Protein AF-A0A8S3BM37-F1 (afdb_monomer)

pLDDT: mean 87.04, std 13.49, range [30.66, 98.31]

Foldseek 3Di:
DDAQVSQAQDKDWDWDDDPVGDIDIDIDHQHDDDDDPDGPNVVVVVVVVVVCCVPPVDDDEDVVLVVVVVVVCVVCVVDAFDADPADPVSDDQQDKDWGTAHPVRDTDIDGDHPVVPPDDPPDPVNVSSVVSVVVVVVVVPD

Sequence (142 aa):
KPDAEQLYGQRILLFSYGSGLASSMYSLVCRKVQESRFTLTQLQKSIRRARHILDHERIELAPDLIDKLLTEREKNDHQVPFVPSQPIGILKPGDIYLKSIDKNHRRFYEKFHADDTSMNKNTDIPQLYTQYFQDHQINGST

InterPro domains:
  IPR013746 Hydroxymethylglutaryl-coenzyme A synthase, C-terminal domain [PF08540] (4-110)
  IPR016039 Thiolase-like [G3DSA:3.40.47.10] (1-112)
  IPR016039 Thiolase-like [SSF53901] (5-109)

Mean predicted aligned error: 7.47 Å

Nearest PDB structures (foldseek):
  2p8u-assembly1_B  TM=9.140E-01  e=3.396E-06  Homo sapiens
  7cqt-assembly1_A  TM=8.922E-01  e=9.458E-06  Brassica juncea
  2wya-assembly2_D  TM=8.925E-01  e=3.628E-05  Homo sapiens
  3ihl-assembly1_B  TM=4.347E-01  e=6.956E+00  Homo sapiens

Radius of gyration: 21.73 Å; Cα contacts (8 Å, |Δi|>4): 123; chains: 1; bounding box: 46×30×59 Å

Organism: NCBI:txid392030

Structure (mmCIF, N/CA/C/O backbone):
data_AF-A0A8S3BM37-F1
#
_entry.id   AF-A0A8S3BM37-F1
#
loop_
_atom_site.group_PDB
_atom_site.id
_atom_site.type_symbol
_atom_site.label_atom_id
_atom_site.label_alt_id
_atom_site.label_comp_id
_atom_site.label_asym_id
_atom_site.label_entity_id
_atom_site.label_seq_id
_atom_site.pdbx_PDB_ins_code
_atom_site.Cartn_x
_atom_site.Cartn_y
_atom_site.Cartn_z
_atom_site.occupancy
_atom_site.B_iso_or_equiv
_atom_site.auth_seq_id
_atom_site.auth_comp_id
_atom_site.auth_asym_id
_atom_site.auth_atom_id
_atom_site.pdbx_PDB_model_num
ATOM 1 N N . LYS A 1 1 ? 0.478 9.386 21.549 1.00 64.88 1 LYS A N 1
ATOM 2 C CA . LYS A 1 1 ? -0.674 8.758 20.846 1.00 64.88 1 LYS A CA 1
ATOM 3 C C . LYS A 1 1 ? -1.472 7.983 21.876 1.00 64.88 1 LYS A C 1
ATOM 5 O O . LYS A 1 1 ? -0.806 7.424 22.741 1.00 64.88 1 LYS A O 1
ATOM 10 N N . PRO A 1 2 ? -2.814 7.976 21.804 1.00 79.75 2 PRO A N 1
ATOM 11 C CA . PRO A 1 2 ? -3.614 7.304 22.810 1.00 79.75 2 PRO A CA 1
ATOM 12 C C . PRO A 1 2 ? -3.271 5.815 22.850 1.00 79.75 2 PRO A C 1
ATOM 14 O O . PRO A 1 2 ? -3.128 5.183 21.797 1.00 79.75 2 PRO A O 1
ATOM 17 N N . ASP A 1 3 ? -3.086 5.275 24.046 1.00 87.12 3 ASP A N 1
ATOM 18 C CA . ASP A 1 3 ? -2.955 3.836 24.239 1.00 87.12 3 ASP A CA 1
ATOM 19 C C . ASP A 1 3 ? -4.309 3.133 24.026 1.00 87.12 3 ASP A C 1
ATOM 21 O O . ASP A 1 3 ? -5.331 3.760 23.732 1.00 87.12 3 ASP A O 1
ATOM 25 N N . ALA A 1 4 ? -4.314 1.802 24.072 1.00 89.44 4 ALA A N 1
ATOM 26 C CA . ALA A 1 4 ? -5.530 1.030 23.839 1.00 89.44 4 ALA A CA 1
ATOM 27 C C . ALA A 1 4 ? -6.620 1.312 24.887 1.00 89.44 4 ALA A C 1
ATOM 29 O O . ALA A 1 4 ? -7.799 1.300 24.537 1.00 89.44 4 ALA A O 1
ATOM 30 N N . GLU A 1 5 ? -6.242 1.590 26.139 1.00 91.69 5 GLU A N 1
ATOM 31 C CA . GLU A 1 5 ? -7.196 1.860 27.218 1.00 91.69 5 GLU A CA 1
ATOM 32 C C . GLU A 1 5 ? -7.921 3.188 26.994 1.00 91.69 5 GLU A C 1
ATOM 34 O O . GLU A 1 5 ? -9.138 3.260 27.145 1.00 91.69 5 GLU A O 1
ATOM 39 N N . GLN A 1 6 ? -7.205 4.202 26.508 1.00 93.62 6 GLN A N 1
ATOM 40 C CA . GLN A 1 6 ? -7.773 5.502 26.144 1.00 93.62 6 GLN A CA 1
ATOM 41 C C . GLN A 1 6 ? -8.738 5.437 24.950 1.00 93.62 6 GLN A C 1
ATOM 43 O O . GLN A 1 6 ? -9.557 6.339 24.768 1.00 93.62 6 GLN A O 1
ATOM 48 N N . LEU A 1 7 ? -8.651 4.391 24.121 1.00 93.69 7 LEU A N 1
ATOM 49 C CA . LEU A 1 7 ? -9.531 4.206 22.967 1.00 93.69 7 LEU A CA 1
ATOM 50 C C . LEU A 1 7 ? -10.812 3.442 23.300 1.00 93.69 7 LEU A C 1
ATOM 52 O O . LEU A 1 7 ? -11.773 3.570 22.548 1.00 93.69 7 LEU A O 1
ATOM 56 N N . TYR A 1 8 ? -10.877 2.659 24.377 1.00 94.44 8 TYR A N 1
ATOM 57 C CA . TYR A 1 8 ? -12.098 1.915 24.691 1.00 94.44 8 TYR A CA 1
ATOM 58 C C . TYR A 1 8 ? -13.283 2.850 24.981 1.00 94.44 8 TYR A C 1
ATOM 60 O O . TYR A 1 8 ? -13.150 3.896 25.607 1.00 94.4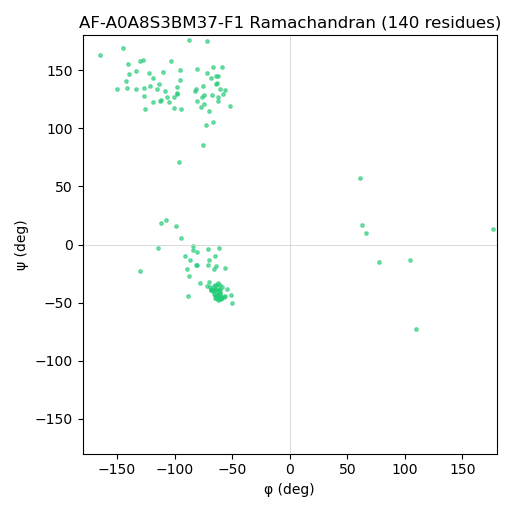4 8 TYR A O 1
ATOM 68 N N . GLY A 1 9 ? -14.458 2.482 24.470 1.00 94.31 9 GLY A N 1
ATOM 69 C CA . GLY A 1 9 ? -15.684 3.282 24.509 1.00 94.31 9 GLY A CA 1
ATOM 70 C C . GLY A 1 9 ? -15.732 4.424 23.489 1.00 94.31 9 GLY A C 1
ATOM 71 O O . GLY A 1 9 ? -16.815 4.940 23.219 1.00 94.31 9 GLY A O 1
ATOM 72 N N . GLN A 1 10 ? -14.602 4.795 22.877 1.00 96.25 10 GLN A N 1
ATOM 73 C CA . GLN A 1 10 ? -14.556 5.896 21.916 1.00 96.25 10 GLN A CA 1
ATOM 74 C C . GLN A 1 10 ? -15.304 5.549 20.628 1.00 96.25 10 GLN A C 1
ATOM 76 O O . GLN A 1 10 ? -15.253 4.417 20.133 1.00 96.25 10 GLN A O 1
ATOM 81 N N . ARG A 1 11 ? -15.975 6.555 20.060 1.00 97.44 11 ARG A N 1
ATOM 82 C CA . ARG A 1 11 ? -16.599 6.482 18.740 1.00 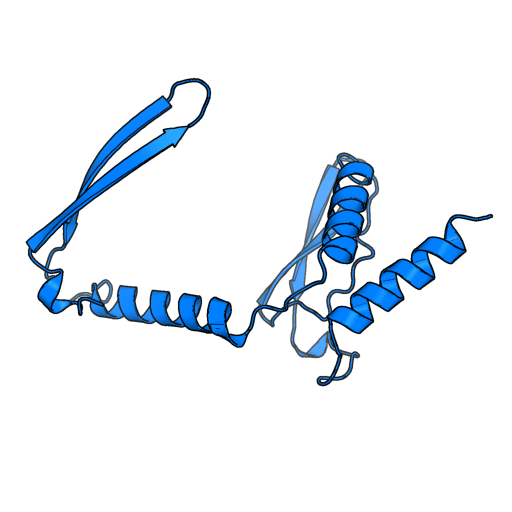97.44 11 ARG A CA 1
ATOM 83 C C . ARG A 1 11 ? -15.700 7.163 17.718 1.00 97.44 11 ARG A C 1
ATOM 85 O O . ARG A 1 11 ? -15.476 8.366 17.786 1.00 97.44 11 ARG A O 1
ATOM 92 N N . ILE A 1 12 ? -15.224 6.393 16.751 1.00 96.69 12 ILE A N 1
ATOM 93 C CA . ILE A 1 12 ? -14.451 6.891 15.618 1.00 96.69 12 ILE A CA 1
ATOM 94 C C . ILE A 1 12 ? -15.427 7.136 14.475 1.00 96.69 12 ILE A C 1
ATOM 96 O O . ILE A 1 12 ? -16.062 6.198 13.994 1.00 96.69 12 ILE A O 1
ATOM 100 N N . LEU A 1 13 ? -15.556 8.391 14.055 1.00 98.12 13 LEU A N 1
ATOM 101 C CA . LEU A 1 13 ? -16.291 8.756 12.851 1.00 98.12 13 LEU A CA 1
ATOM 102 C C . LEU A 1 13 ? -15.387 8.560 11.631 1.00 98.12 13 LEU A C 1
ATOM 104 O O . LEU A 1 13 ? -14.241 9.006 11.635 1.00 98.12 13 LEU A O 1
ATOM 108 N N . LEU A 1 14 ? -15.903 7.905 10.594 1.00 98.31 14 LEU A N 1
ATOM 109 C CA . LEU A 1 14 ? -15.217 7.716 9.324 1.00 98.31 14 LEU A CA 1
ATOM 110 C C . LEU A 1 14 ? -16.057 8.311 8.203 1.00 98.31 14 LEU A C 1
ATOM 112 O O . LEU A 1 14 ? -17.269 8.102 8.132 1.00 98.31 14 LEU A O 1
ATOM 116 N N . PHE A 1 15 ? -15.384 9.024 7.311 1.00 97.94 15 PHE A N 1
ATOM 117 C CA . PHE A 1 15 ? -15.957 9.521 6.074 1.00 97.94 15 PHE A CA 1
ATOM 118 C C . PHE A 1 15 ? -15.195 8.904 4.905 1.00 97.94 15 PHE A C 1
ATOM 120 O O . PHE A 1 15 ? -13.972 9.017 4.827 1.00 97.94 15 PHE A O 1
ATOM 127 N N . SER A 1 16 ? -15.920 8.218 4.026 1.00 97.88 16 SER A N 1
ATOM 128 C CA . SER A 1 16 ? -15.383 7.622 2.808 1.00 97.88 16 SER A CA 1
ATOM 129 C C . SER A 1 16 ? -16.007 8.298 1.595 1.00 97.88 16 SER A C 1
ATOM 131 O O . SER A 1 16 ? -17.223 8.501 1.548 1.00 97.88 16 SER A O 1
ATOM 133 N N . TYR A 1 17 ? -15.160 8.647 0.630 1.00 97.12 17 TYR A N 1
ATOM 134 C CA . TYR A 1 17 ? -15.526 9.369 -0.580 1.00 97.12 17 TYR A CA 1
ATOM 135 C C . TYR A 1 17 ? -14.907 8.698 -1.807 1.00 97.12 17 TYR A C 1
ATOM 137 O O . TYR A 1 17 ? -13.713 8.393 -1.808 1.00 97.12 17 TYR A O 1
ATOM 145 N N . GLY A 1 18 ? -15.715 8.513 -2.850 1.00 96.81 18 GLY A N 1
ATOM 146 C CA . GLY A 1 18 ? -15.286 8.157 -4.196 1.00 96.81 18 GLY A CA 1
ATOM 147 C C . GLY A 1 18 ? -15.851 9.149 -5.212 1.00 96.81 18 GLY A C 1
ATOM 148 O O . GLY A 1 18 ? -17.035 9.497 -5.165 1.00 96.81 18 GLY A O 1
ATOM 149 N N . SER A 1 19 ? -15.004 9.607 -6.135 1.00 94.62 19 SER A N 1
ATOM 150 C CA . SER A 1 19 ? -15.429 10.454 -7.254 1.00 94.62 19 SER A CA 1
ATOM 151 C C . SER A 1 19 ? -16.494 9.747 -8.113 1.00 94.62 19 SER A C 1
ATOM 153 O O . SER A 1 19 ? -16.583 8.520 -8.136 1.00 94.62 19 SER A O 1
ATOM 155 N N . GLY A 1 20 ? -17.360 10.520 -8.778 1.00 93.94 20 GLY A N 1
ATOM 156 C CA . GLY A 1 20 ? -18.583 10.026 -9.427 1.00 93.94 20 GLY A CA 1
ATOM 157 C C . GLY A 1 20 ? -19.815 10.505 -8.665 1.00 93.94 20 GLY A C 1
ATOM 158 O O . GLY A 1 20 ? -20.462 11.429 -9.143 1.00 93.94 20 GLY A O 1
ATOM 159 N N . LEU A 1 21 ? -20.064 9.930 -7.472 1.00 85.88 21 LEU A N 1
ATOM 160 C CA . LEU A 1 21 ? -20.749 10.558 -6.308 1.00 85.88 21 LEU A CA 1
ATOM 161 C C . LEU A 1 21 ? -20.969 9.620 -5.092 1.00 85.88 21 LEU A C 1
ATOM 163 O O . LEU A 1 21 ? -21.738 9.948 -4.188 1.00 85.88 21 LEU A O 1
ATOM 167 N N . ALA A 1 22 ? -20.327 8.451 -5.023 1.00 96.75 22 ALA A N 1
ATOM 168 C CA . ALA A 1 22 ? -20.544 7.525 -3.911 1.00 96.75 22 ALA A CA 1
ATOM 169 C C . ALA A 1 22 ? -19.789 7.990 -2.654 1.00 96.75 22 ALA A C 1
ATOM 171 O O . ALA A 1 22 ? -18.560 8.072 -2.639 1.00 96.75 22 ALA A O 1
ATOM 172 N N . SER A 1 23 ? -20.522 8.277 -1.578 1.00 97.06 23 SER A N 1
ATOM 173 C CA . SER A 1 23 ? -19.933 8.613 -0.281 1.00 97.06 23 SER A CA 1
ATOM 174 C C . SER A 1 23 ? -20.719 7.990 0.865 1.00 97.06 23 SER A C 1
ATOM 176 O O . SER A 1 23 ? -21.895 7.646 0.734 1.00 97.06 23 SER A O 1
ATOM 178 N N . SER A 1 24 ? -20.054 7.778 1.995 1.00 97.88 24 SER A N 1
ATOM 179 C CA . SER A 1 24 ? -20.681 7.231 3.196 1.00 97.88 24 SER A CA 1
ATOM 180 C C . SER A 1 24 ? -19.985 7.749 4.441 1.00 97.88 24 SER A C 1
ATOM 182 O O . SER A 1 24 ? -18.757 7.729 4.545 1.00 97.88 24 SER A O 1
ATOM 184 N N . MET A 1 25 ? -20.793 8.177 5.408 1.00 98.31 25 MET A N 1
ATOM 185 C CA . MET A 1 25 ? -20.354 8.462 6.765 1.00 98.31 25 MET A CA 1
ATOM 186 C C . MET A 1 25 ? -20.863 7.352 7.676 1.00 98.31 25 MET A C 1
ATOM 188 O O . MET A 1 25 ? -22.049 7.036 7.685 1.00 98.31 25 MET A O 1
ATOM 192 N N . TYR A 1 26 ? -19.962 6.750 8.438 1.00 98.31 26 TYR A N 1
ATOM 193 C CA . TYR A 1 26 ? -20.285 5.697 9.393 1.00 98.31 26 TYR A CA 1
ATOM 194 C C . TYR A 1 26 ? -19.386 5.832 10.615 1.00 98.31 26 TYR A 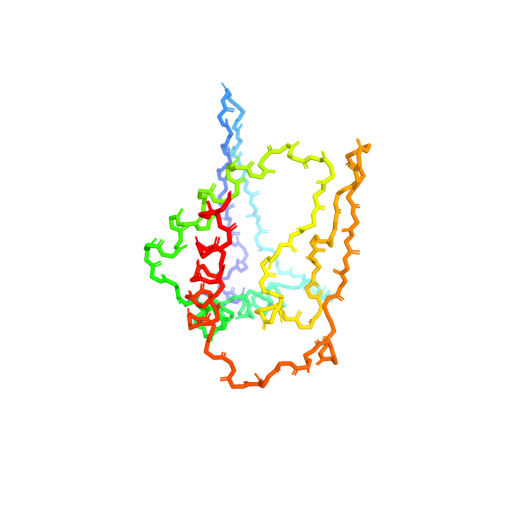C 1
ATOM 196 O O . TYR A 1 26 ? -18.445 6.626 10.634 1.00 98.31 26 TYR A O 1
ATOM 204 N N . SER A 1 27 ? -19.686 5.089 11.675 1.00 98.00 27 SER A N 1
ATOM 205 C CA . SER A 1 27 ? -18.877 5.142 12.889 1.00 98.00 27 SER A CA 1
ATOM 206 C C . SER A 1 27 ? -18.559 3.760 13.422 1.00 98.00 27 SER A C 1
ATOM 208 O O . SER A 1 27 ? -19.343 2.824 13.271 1.00 98.00 27 SER A O 1
ATOM 210 N N . LEU A 1 28 ? -17.399 3.653 14.057 1.00 96.94 28 LEU A N 1
ATOM 211 C CA . LEU A 1 28 ? -16.945 2.466 14.762 1.00 96.94 28 LEU A CA 1
ATOM 212 C C . LEU A 1 28 ? -16.869 2.787 16.249 1.00 96.94 28 LEU A C 1
ATOM 214 O O . LEU A 1 28 ? -16.400 3.855 16.633 1.00 96.94 28 LEU A O 1
ATOM 218 N N . VAL A 1 29 ? -17.314 1.857 17.091 1.00 96.00 29 VAL A N 1
ATOM 219 C CA . VAL A 1 29 ? -17.151 1.962 18.543 1.00 96.00 29 VAL A CA 1
ATOM 220 C C . VAL A 1 29 ? -16.045 1.015 18.979 1.00 96.00 29 VAL A C 1
ATOM 222 O O . VAL A 1 29 ? -16.109 -0.194 18.746 1.00 96.00 29 VAL A O 1
ATOM 225 N N . CYS A 1 30 ? -15.031 1.569 19.626 1.00 94.62 30 CYS A N 1
ATOM 226 C CA . CYS A 1 30 ? -13.899 0.835 20.163 1.00 94.62 30 CYS A CA 1
ATOM 227 C C . CYS A 1 30 ? -14.330 0.035 21.396 1.00 94.62 30 CYS A C 1
ATOM 229 O O . CYS A 1 30 ? -14.494 0.581 22.482 1.00 94.62 30 CYS A O 1
ATOM 231 N N . ARG A 1 31 ? -14.531 -1.274 21.251 1.00 92.38 31 ARG A N 1
ATOM 232 C CA . ARG A 1 31 ? -14.983 -2.132 22.356 1.00 92.38 31 ARG A CA 1
ATOM 233 C C . ARG A 1 31 ? -13.814 -2.808 23.058 1.00 92.38 31 ARG A C 1
ATOM 235 O O . ARG A 1 31 ? -12.882 -3.274 22.405 1.00 92.38 31 ARG A O 1
ATOM 242 N N . LYS A 1 32 ? -13.909 -2.913 24.384 1.00 90.38 32 LYS A N 1
ATOM 243 C CA . LYS A 1 32 ? -13.052 -3.799 25.173 1.00 90.38 32 LYS A CA 1
ATOM 244 C C . LYS A 1 32 ? -13.618 -5.211 25.071 1.00 90.38 32 LYS A C 1
ATOM 246 O O . LYS A 1 32 ? -14.797 -5.418 25.342 1.00 90.38 32 LYS A O 1
ATOM 251 N N . VAL A 1 33 ? -12.797 -6.155 24.627 1.00 86.69 33 VAL A N 1
ATOM 252 C CA . VAL A 1 33 ? -13.192 -7.558 24.451 1.00 86.69 33 VAL A CA 1
ATOM 253 C C . VAL A 1 33 ? -12.428 -8.380 25.479 1.00 86.69 33 VAL A C 1
ATOM 255 O O . VAL A 1 33 ? -11.200 -8.306 25.523 1.00 86.69 33 VAL A O 1
ATOM 258 N N . GLN A 1 34 ? -13.147 -9.120 26.320 1.00 76.62 34 GLN A N 1
ATOM 259 C CA . GLN A 1 34 ? -12.546 -10.113 27.208 1.00 76.62 34 GLN A CA 1
ATOM 260 C C . GLN A 1 34 ? -12.310 -11.389 26.386 1.00 76.62 34 GLN A C 1
ATOM 262 O O . GLN A 1 34 ? -13.168 -11.769 25.596 1.00 76.62 34 GLN A O 1
ATOM 267 N N . GLU A 1 35 ? -11.122 -11.987 26.513 1.00 76.94 35 GLU A N 1
ATOM 268 C CA . GLU A 1 35 ? -10.770 -13.276 25.889 1.00 76.94 35 GLU A CA 1
ATOM 269 C C . GLU A 1 35 ? -10.831 -13.312 24.349 1.00 76.94 35 GLU A C 1
ATOM 271 O O . GLU A 1 35 ? -11.496 -14.136 23.728 1.00 76.94 35 GLU A O 1
ATOM 276 N N . SER A 1 36 ? -10.081 -12.423 23.692 1.00 84.50 36 SER A N 1
ATOM 277 C CA . SER A 1 36 ? -9.900 -12.473 22.237 1.00 84.50 36 SER A CA 1
ATOM 278 C C . SER A 1 36 ? -8.466 -12.160 21.834 1.00 84.50 36 SER A C 1
ATOM 280 O O . SER A 1 36 ? -7.807 -11.313 22.432 1.00 84.50 36 SER A O 1
ATOM 282 N N . ARG A 1 37 ? -7.993 -12.794 20.755 1.00 86.62 37 ARG A N 1
ATOM 283 C CA . ARG A 1 37 ? -6.746 -12.405 20.070 1.00 86.62 37 ARG A CA 1
ATOM 284 C C . ARG A 1 37 ? -6.877 -11.085 19.299 1.00 86.62 37 ARG A C 1
ATOM 286 O O . ARG A 1 37 ? -5.871 -10.475 18.947 1.00 86.62 37 ARG A O 1
ATOM 293 N N . PHE A 1 38 ? -8.103 -10.645 19.019 1.00 89.19 38 PHE A N 1
ATOM 294 C CA . PHE A 1 38 ? -8.403 -9.442 18.243 1.00 89.19 38 PHE A CA 1
ATOM 295 C C . PHE A 1 38 ? -8.656 -8.247 19.171 1.00 89.19 38 PHE A C 1
ATOM 297 O O . PHE A 1 38 ? -9.786 -7.791 19.330 1.00 89.19 38 PHE A O 1
ATOM 304 N N . THR A 1 39 ? -7.596 -7.751 19.810 1.00 91.44 39 THR A N 1
ATOM 305 C CA . THR A 1 39 ? -7.652 -6.596 20.724 1.00 91.44 39 THR A CA 1
ATOM 306 C C . THR A 1 39 ? -7.123 -5.321 20.072 1.00 91.44 39 THR A C 1
ATOM 308 O O . THR A 1 39 ? -6.305 -5.371 19.147 1.00 91.44 39 THR A O 1
ATOM 311 N N . LEU A 1 40 ? -7.525 -4.156 20.597 1.00 91.69 40 LEU A N 1
ATOM 312 C CA . LEU A 1 40 ? -6.956 -2.871 20.173 1.00 91.69 40 LEU A CA 1
ATOM 313 C C . LEU A 1 40 ? -5.447 -2.807 20.429 1.00 91.69 40 LEU A C 1
ATOM 315 O O . LEU A 1 40 ? -4.716 -2.264 19.607 1.00 91.69 40 LEU A O 1
ATOM 319 N N . THR A 1 41 ? -4.958 -3.426 21.505 1.00 90.69 41 THR A N 1
ATOM 320 C CA . THR A 1 41 ? -3.520 -3.532 21.792 1.00 90.69 41 THR A CA 1
ATOM 321 C C . THR A 1 41 ? -2.770 -4.264 20.677 1.00 90.69 41 THR A C 1
ATOM 323 O O . THR A 1 41 ? -1.729 -3.789 20.214 1.00 90.69 41 THR A O 1
ATOM 326 N N . GLN A 1 42 ? -3.302 -5.397 20.204 1.00 89.50 42 GLN A N 1
ATOM 327 C CA . GLN A 1 42 ? -2.683 -6.166 19.125 1.00 89.50 42 GLN A CA 1
ATOM 328 C C . GLN A 1 42 ? -2.742 -5.414 17.787 1.00 89.50 42 GLN A C 1
ATOM 330 O O . GLN A 1 42 ? -1.753 -5.397 17.052 1.00 89.50 42 GLN A O 1
ATOM 335 N N . LEU A 1 43 ? -3.849 -4.718 17.507 1.00 91.19 43 LEU A N 1
ATOM 336 C CA . LEU A 1 43 ? -3.978 -3.839 16.342 1.00 91.19 43 LEU A CA 1
ATOM 337 C C . LEU A 1 43 ? -2.978 -2.668 16.389 1.00 91.19 43 LEU A C 1
ATOM 339 O O . LEU A 1 43 ? -2.303 -2.364 15.409 1.00 91.19 43 LEU A O 1
ATOM 343 N N . GLN A 1 44 ? -2.808 -2.023 17.544 1.00 90.06 44 GLN A N 1
ATOM 344 C CA . GLN A 1 44 ? -1.806 -0.969 17.713 1.00 90.06 44 GLN A CA 1
ATOM 345 C C . GLN A 1 44 ? -0.380 -1.504 17.532 1.00 90.06 44 GLN A C 1
ATOM 347 O O . GLN A 1 44 ? 0.483 -0.800 17.003 1.00 90.06 44 GLN A O 1
ATOM 352 N N . LYS A 1 45 ? -0.107 -2.746 17.950 1.00 89.19 45 LYS A N 1
ATOM 353 C CA . LYS A 1 45 ? 1.188 -3.400 17.724 1.00 89.19 45 LYS A CA 1
ATOM 354 C C . LYS A 1 45 ? 1.457 -3.622 16.231 1.00 89.19 45 LYS A C 1
ATOM 356 O O . LYS A 1 45 ? 2.561 -3.320 15.784 1.00 89.19 45 LYS A O 1
ATOM 361 N N . SER A 1 46 ? 0.473 -4.072 15.447 1.00 87.12 46 SER A N 1
ATOM 362 C CA . SER A 1 46 ? 0.653 -4.229 13.994 1.00 87.12 46 SER A CA 1
ATOM 363 C C . SER A 1 46 ? 0.859 -2.884 13.289 1.00 87.12 46 SER A C 1
ATOM 365 O O . SER A 1 46 ? 1.729 -2.768 12.429 1.00 87.12 46 SER A O 1
ATOM 367 N N . ILE A 1 47 ? 0.142 -1.835 13.704 1.00 90.31 47 ILE A N 1
ATOM 368 C CA . ILE A 1 47 ? 0.315 -0.479 13.155 1.00 90.31 47 ILE A CA 1
ATOM 369 C C . ILE A 1 47 ? 1.697 0.100 13.499 1.00 90.31 47 ILE A C 1
ATOM 371 O O . ILE A 1 47 ? 2.296 0.792 12.676 1.00 90.31 47 ILE A O 1
ATOM 375 N N . ARG A 1 48 ? 2.249 -0.197 14.685 1.00 89.38 48 ARG A N 1
ATOM 376 C CA . ARG A 1 48 ? 3.619 0.214 15.048 1.00 89.38 48 ARG A CA 1
ATOM 377 C C . ARG A 1 48 ? 4.666 -0.343 14.085 1.00 89.38 48 ARG A C 1
ATOM 379 O O . ARG A 1 48 ? 5.598 0.377 13.745 1.00 89.38 48 ARG A O 1
ATOM 386 N N . ARG A 1 49 ? 4.486 -1.570 13.583 1.00 86.31 49 ARG A N 1
ATOM 387 C CA . ARG A 1 49 ? 5.360 -2.118 12.535 1.00 86.31 49 ARG A CA 1
ATOM 388 C C . ARG A 1 49 ? 5.265 -1.314 11.237 1.00 86.31 49 ARG A C 1
ATOM 390 O O . ARG A 1 49 ? 6.297 -0.982 10.671 1.00 86.31 49 ARG A O 1
ATOM 397 N N . ALA A 1 50 ? 4.060 -0.944 10.804 1.00 88.75 50 ALA A N 1
ATOM 398 C CA . ALA A 1 50 ? 3.895 -0.081 9.632 1.00 88.75 50 ALA A CA 1
ATOM 399 C C . ALA A 1 50 ? 4.576 1.287 9.827 1.00 88.75 50 ALA A C 1
ATOM 401 O O . ALA A 1 50 ? 5.218 1.789 8.912 1.00 88.75 50 ALA A O 1
ATOM 402 N N . ARG A 1 51 ? 4.501 1.864 11.036 1.00 91.19 51 ARG A N 1
ATOM 403 C CA . ARG A 1 51 ? 5.217 3.103 11.378 1.00 91.19 51 ARG A CA 1
ATOM 404 C C . ARG A 1 51 ? 6.737 2.943 11.263 1.00 91.19 51 ARG A C 1
ATOM 406 O O . ARG A 1 51 ? 7.360 3.765 10.612 1.00 91.19 51 ARG A O 1
ATOM 413 N N . HIS A 1 52 ? 7.301 1.868 11.811 1.00 90.75 52 HIS A N 1
ATOM 414 C CA . HIS A 1 52 ? 8.732 1.575 11.682 1.00 90.75 52 HIS A CA 1
ATOM 415 C C . HIS A 1 52 ? 9.177 1.496 10.214 1.00 90.75 52 HIS A C 1
ATOM 417 O O . HIS A 1 52 ? 10.174 2.102 9.840 1.00 90.75 52 HIS A O 1
ATOM 423 N N . ILE A 1 53 ? 8.398 0.813 9.366 1.00 89.38 53 ILE A N 1
ATOM 424 C CA . ILE A 1 53 ? 8.685 0.726 7.928 1.00 89.38 53 ILE A CA 1
ATOM 425 C C . ILE A 1 53 ? 8.724 2.123 7.297 1.00 89.38 53 ILE A C 1
ATOM 427 O O . ILE A 1 53 ? 9.636 2.416 6.530 1.00 89.38 53 ILE A O 1
ATOM 431 N N . LEU A 1 54 ? 7.759 2.988 7.625 1.00 91.12 54 LEU A N 1
ATOM 432 C CA . LEU A 1 54 ? 7.679 4.340 7.065 1.00 91.12 54 LEU A CA 1
ATOM 433 C C . LEU A 1 54 ? 8.852 5.235 7.465 1.00 91.12 54 LEU A C 1
ATOM 435 O O . LEU A 1 54 ? 9.285 6.029 6.626 1.00 91.12 54 LEU A O 1
ATOM 439 N N . ASP A 1 55 ? 9.289 5.125 8.719 1.00 92.31 55 ASP A N 1
ATOM 440 C CA . ASP A 1 55 ? 10.278 6.017 9.327 1.00 92.31 55 ASP A CA 1
ATOM 441 C C . ASP A 1 55 ? 11.724 5.543 9.076 1.00 92.31 55 ASP A C 1
ATOM 443 O O . ASP A 1 55 ? 12.632 6.369 9.059 1.00 92.31 55 ASP A O 1
ATOM 447 N N . HIS A 1 56 ? 11.948 4.235 8.878 1.00 89.56 56 HIS A N 1
ATOM 448 C CA . HIS A 1 56 ? 13.303 3.661 8.850 1.00 89.56 56 HIS A CA 1
ATOM 449 C C . HIS A 1 56 ? 13.618 2.756 7.661 1.00 89.56 56 HIS A C 1
ATOM 451 O O . HIS A 1 56 ? 14.789 2.554 7.360 1.00 89.56 56 HIS A O 1
ATOM 457 N N . GLU A 1 57 ? 12.618 2.164 7.007 1.00 88.06 57 GLU A N 1
ATOM 458 C CA . GLU A 1 57 ? 12.870 1.150 5.973 1.00 88.06 57 GLU A CA 1
ATOM 459 C C . GLU A 1 57 ? 12.440 1.579 4.568 1.00 88.06 57 GLU A C 1
ATOM 461 O O . GLU A 1 57 ? 12.585 0.799 3.625 1.00 88.06 57 GLU A O 1
ATOM 466 N N . ARG A 1 58 ? 11.837 2.763 4.421 1.00 88.88 58 ARG A N 1
ATOM 467 C CA . ARG A 1 58 ? 11.594 3.361 3.108 1.00 88.88 58 ARG A CA 1
ATOM 468 C C . ARG A 1 58 ? 12.864 4.021 2.608 1.00 88.88 58 ARG A C 1
ATOM 470 O O . ARG A 1 58 ? 13.669 4.517 3.388 1.00 88.88 58 ARG A O 1
ATOM 477 N N . ILE A 1 59 ? 12.982 4.050 1.293 1.00 87.69 59 ILE A N 1
ATOM 478 C CA . ILE A 1 59 ? 14.128 4.610 0.600 1.00 87.69 59 ILE A CA 1
ATOM 479 C C . ILE A 1 59 ? 13.647 5.857 -0.115 1.00 87.69 59 ILE A C 1
ATOM 481 O O . ILE A 1 59 ? 12.668 5.818 -0.863 1.00 87.69 59 ILE A O 1
ATOM 485 N N . GLU A 1 60 ? 14.305 6.966 0.180 1.00 89.00 60 GLU A N 1
ATOM 486 C CA . GLU A 1 60 ? 14.066 8.228 -0.496 1.00 89.00 60 GLU A CA 1
ATOM 487 C C . GLU A 1 60 ? 14.696 8.186 -1.889 1.00 89.00 60 GLU A C 1
ATOM 489 O O . GLU A 1 60 ? 15.817 7.710 -2.060 1.00 89.00 60 GLU A O 1
ATOM 494 N N . LEU A 1 61 ? 13.957 8.669 -2.885 1.00 89.31 61 LEU A N 1
ATOM 495 C CA . LEU A 1 61 ? 14.446 8.851 -4.245 1.00 89.31 61 LEU A CA 1
ATOM 496 C C . LEU A 1 61 ? 14.355 10.331 -4.595 1.00 89.31 61 LEU A C 1
ATOM 498 O O . LEU A 1 61 ? 13.397 11.005 -4.210 1.00 89.31 61 LEU A O 1
ATOM 502 N N . ALA A 1 62 ? 15.340 10.817 -5.345 1.00 92.69 62 ALA A N 1
ATOM 503 C CA . ALA A 1 62 ? 15.311 12.170 -5.870 1.00 92.69 62 ALA A CA 1
ATOM 504 C C . ALA A 1 62 ? 14.103 12.356 -6.819 1.00 92.69 62 ALA A C 1
ATOM 506 O O . ALA A 1 62 ? 13.729 11.405 -7.518 1.00 92.69 62 ALA A O 1
ATOM 507 N N . PRO A 1 63 ? 13.471 13.546 -6.858 1.00 94.44 63 PRO A N 1
ATOM 508 C CA . PRO A 1 63 ? 12.274 13.778 -7.670 1.00 94.44 63 PRO A CA 1
ATOM 509 C C . PRO A 1 63 ? 12.440 13.435 -9.156 1.00 94.44 63 PRO A C 1
ATOM 511 O O . PRO A 1 63 ? 11.547 12.844 -9.750 1.00 94.44 63 PRO A O 1
ATOM 514 N N . ASP A 1 64 ? 13.605 13.714 -9.741 1.00 93.31 64 ASP A N 1
ATOM 515 C CA . ASP A 1 64 ? 13.913 13.421 -11.144 1.00 93.31 64 ASP A CA 1
ATOM 516 C C . ASP A 1 64 ? 13.943 11.913 -11.448 1.00 93.31 64 ASP A C 1
ATOM 518 O O . ASP A 1 64 ? 13.531 11.480 -12.526 1.00 93.31 64 ASP A O 1
ATOM 522 N N . LEU A 1 65 ? 14.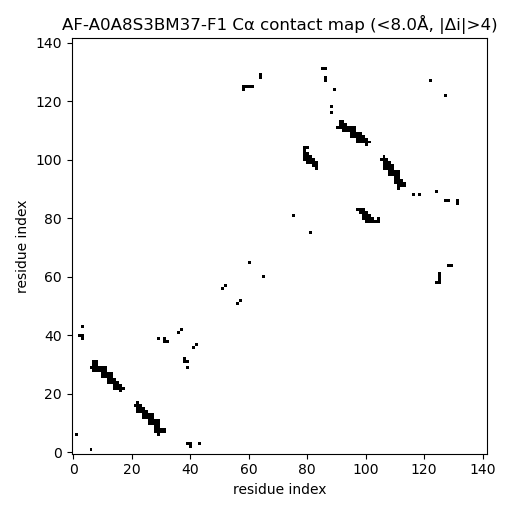395 11.090 -10.495 1.00 90.94 65 LEU A N 1
ATOM 523 C CA . LEU A 1 65 ? 14.306 9.633 -10.604 1.00 90.94 65 LEU A CA 1
ATOM 524 C C . LEU A 1 65 ? 12.852 9.162 -10.531 1.00 90.94 65 LEU A C 1
ATOM 526 O O . LEU A 1 65 ? 12.466 8.259 -11.273 1.00 90.94 65 LEU A O 1
ATOM 530 N N . ILE A 1 66 ? 12.037 9.779 -9.670 1.00 92.25 66 ILE A N 1
ATOM 531 C CA . ILE A 1 66 ? 10.604 9.471 -9.575 1.00 92.25 66 ILE A CA 1
ATOM 532 C C . ILE A 1 66 ? 9.903 9.816 -10.895 1.00 92.25 66 ILE A C 1
ATOM 534 O O . ILE A 1 66 ? 9.157 8.983 -11.407 1.00 92.25 66 ILE A O 1
ATOM 538 N N . ASP A 1 67 ? 10.190 10.971 -11.494 1.00 95.12 67 ASP A N 1
ATOM 539 C CA . ASP A 1 67 ? 9.606 11.386 -12.776 1.00 95.12 67 ASP A CA 1
ATOM 540 C C . ASP A 1 67 ? 9.956 10.415 -13.913 1.00 95.12 67 ASP A C 1
ATOM 542 O O . ASP A 1 67 ? 9.091 10.028 -14.708 1.00 95.12 67 ASP A O 1
ATOM 546 N N . LYS A 1 68 ? 11.211 9.949 -13.970 1.00 93.38 68 LYS A N 1
ATOM 547 C CA . LYS A 1 68 ? 11.638 8.922 -14.935 1.00 93.38 68 LYS A CA 1
ATOM 548 C C . LYS A 1 68 ? 10.889 7.605 -14.729 1.00 93.38 68 LYS A C 1
ATOM 550 O O . LYS A 1 68 ? 10.419 7.018 -15.704 1.00 93.38 68 LYS A O 1
ATOM 555 N N . LEU A 1 69 ? 10.723 7.165 -13.478 1.00 92.00 69 LEU A N 1
ATOM 556 C CA . LEU A 1 69 ? 9.949 5.965 -13.144 1.00 92.00 69 LEU A CA 1
ATOM 557 C C . LEU A 1 69 ? 8.480 6.108 -13.552 1.00 92.00 69 LEU A C 1
ATOM 559 O O . LEU A 1 69 ? 7.911 5.171 -14.107 1.00 92.00 69 LEU A O 1
ATOM 563 N N . LEU A 1 70 ? 7.859 7.263 -13.302 1.00 94.44 70 LEU A N 1
ATOM 564 C CA . LEU A 1 70 ? 6.477 7.527 -13.709 1.00 94.44 70 LEU A CA 1
ATOM 565 C C . LEU A 1 70 ? 6.334 7.513 -15.235 1.00 94.44 70 LEU A C 1
ATOM 567 O O . LEU A 1 70 ? 5.442 6.846 -15.752 1.00 94.44 70 LEU A O 1
ATOM 571 N N . THR A 1 71 ? 7.275 8.129 -15.952 1.00 94.19 71 THR A N 1
ATOM 572 C CA . THR A 1 71 ? 7.310 8.122 -17.421 1.00 94.19 71 THR A CA 1
ATOM 573 C C . THR A 1 71 ? 7.441 6.701 -17.985 1.00 94.19 71 THR A C 1
ATOM 575 O O . THR A 1 71 ? 6.759 6.346 -18.945 1.00 94.19 71 THR A O 1
ATOM 578 N N . GLU A 1 72 ? 8.297 5.850 -17.407 1.00 92.62 72 GLU A N 1
ATOM 579 C CA . GLU A 1 72 ? 8.371 4.434 -17.803 1.00 92.62 72 GLU A CA 1
ATOM 580 C C . GLU A 1 72 ? 7.060 3.691 -17.540 1.00 92.62 72 GLU A C 1
ATOM 582 O O . GLU A 1 72 ? 6.635 2.881 -18.363 1.00 92.62 72 GLU A O 1
ATOM 587 N N . ARG A 1 73 ? 6.398 3.957 -16.408 1.00 93.12 73 ARG A N 1
ATOM 588 C CA . ARG A 1 73 ? 5.112 3.325 -16.085 1.00 93.12 73 ARG A CA 1
ATOM 589 C C . ARG A 1 73 ? 4.022 3.698 -17.080 1.00 93.12 73 ARG A C 1
ATOM 591 O O . ARG A 1 73 ? 3.240 2.824 -17.429 1.00 93.12 73 ARG A O 1
ATOM 598 N N . GLU A 1 74 ? 3.986 4.950 -17.527 1.00 94.62 74 GLU A N 1
ATOM 599 C CA . GLU A 1 74 ? 3.063 5.406 -18.572 1.00 94.62 74 GLU A CA 1
ATOM 600 C C . GLU A 1 74 ? 3.348 4.720 -19.911 1.00 94.62 74 GLU A C 1
ATOM 602 O O . GLU A 1 74 ? 2.431 4.210 -20.546 1.00 94.62 74 GLU A O 1
ATOM 607 N N . LYS A 1 75 ? 4.621 4.634 -20.323 1.00 91.31 75 LYS A N 1
ATOM 608 C CA . LYS A 1 75 ? 5.017 3.960 -21.575 1.00 91.31 75 LYS A CA 1
ATOM 609 C C . LYS A 1 75 ? 4.667 2.475 -21.594 1.00 91.31 75 LYS A C 1
ATOM 611 O O . LYS A 1 75 ? 4.286 1.946 -22.633 1.00 91.31 75 LYS A O 1
ATOM 616 N N . ASN A 1 76 ? 4.824 1.815 -20.452 1.00 91.69 76 ASN A N 1
ATOM 617 C CA . ASN A 1 76 ? 4.554 0.389 -20.307 1.00 91.69 76 ASN A CA 1
ATOM 618 C C . ASN A 1 76 ? 3.069 0.107 -20.033 1.00 91.69 76 ASN A C 1
ATOM 620 O O . ASN A 1 76 ? 2.683 -1.059 -19.891 1.00 91.69 76 ASN A O 1
ATOM 624 N N . ASP A 1 77 ? 2.227 1.143 -19.927 1.00 89.50 77 ASP A N 1
ATOM 625 C CA . ASP A 1 77 ? 0.804 0.951 -19.708 1.00 89.50 77 ASP A CA 1
ATOM 626 C C . ASP A 1 77 ? 0.201 0.187 -20.893 1.00 89.50 77 ASP A C 1
ATOM 628 O O . ASP A 1 77 ? 0.340 0.561 -22.054 1.00 89.50 77 ASP A O 1
ATOM 632 N N . HIS A 1 78 ? -0.427 -0.947 -20.583 1.00 89.62 78 HIS A N 1
ATOM 633 C CA . HIS A 1 78 ? -1.043 -1.869 -21.547 1.00 89.62 78 HIS A CA 1
ATOM 634 C C . HIS A 1 78 ? -0.068 -2.588 -22.502 1.00 89.62 78 HIS A C 1
ATOM 636 O O . HIS A 1 78 ? -0.512 -3.281 -23.420 1.00 89.62 78 HIS A O 1
ATOM 642 N N . GLN A 1 79 ? 1.247 -2.504 -22.279 1.00 92.06 79 GLN A N 1
ATOM 643 C CA . GLN A 1 79 ? 2.221 -3.228 -23.094 1.00 92.06 79 GLN A CA 1
ATOM 644 C C . GLN A 1 79 ? 2.114 -4.747 -22.880 1.00 92.06 79 GLN A C 1
ATOM 646 O O . GLN A 1 79 ? 2.185 -5.242 -21.752 1.00 92.06 79 GLN A O 1
ATOM 651 N N . VAL A 1 80 ? 1.998 -5.501 -23.979 1.00 93.31 80 VAL A N 1
ATOM 652 C CA . VAL A 1 80 ?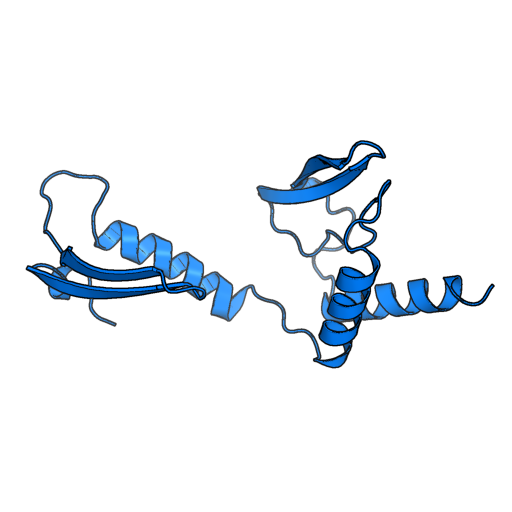 2.096 -6.967 -23.996 1.00 93.31 80 VAL A CA 1
ATOM 653 C C . VAL A 1 80 ? 2.824 -7.457 -25.258 1.00 93.31 80 VAL A C 1
ATOM 655 O O . VAL A 1 80 ? 2.576 -6.929 -26.342 1.00 93.31 80 VAL A O 1
ATOM 658 N N . PRO A 1 81 ? 3.681 -8.493 -25.174 1.00 95.19 81 PRO A N 1
ATOM 659 C CA . PRO A 1 81 ? 4.224 -9.085 -23.949 1.00 95.19 81 PRO A CA 1
ATOM 660 C C . PRO A 1 81 ? 5.151 -8.102 -23.212 1.00 95.19 81 PRO A C 1
ATOM 662 O O . PRO A 1 81 ? 5.757 -7.231 -23.830 1.00 95.19 81 PRO A O 1
ATOM 665 N N . PHE A 1 82 ? 5.268 -8.249 -21.893 1.00 95.75 82 PHE A N 1
ATOM 666 C CA . PHE A 1 82 ? 6.050 -7.348 -21.047 1.00 95.75 82 PHE A CA 1
ATOM 667 C C . PHE A 1 82 ? 6.785 -8.110 -19.941 1.00 95.75 82 PHE A C 1
ATOM 669 O O . PHE A 1 82 ? 6.207 -8.961 -19.264 1.00 95.75 82 PHE A O 1
ATOM 676 N N . VAL A 1 83 ? 8.059 -7.783 -19.737 1.00 95.44 83 VAL A N 1
ATOM 677 C CA . VAL A 1 83 ? 8.877 -8.259 -18.615 1.00 95.44 83 VAL A CA 1
ATOM 678 C C . VAL A 1 83 ? 9.450 -7.016 -17.935 1.00 95.44 83 VAL A C 1
ATOM 680 O O . VAL A 1 83 ? 10.187 -6.284 -18.595 1.00 95.44 83 VAL A O 1
ATOM 683 N N . PRO A 1 84 ? 9.109 -6.739 -16.662 1.00 92.88 84 PRO A N 1
ATOM 684 C CA . PRO A 1 84 ? 9.674 -5.606 -15.938 1.00 92.88 84 PRO A CA 1
ATOM 685 C C . PRO A 1 84 ? 11.202 -5.689 -15.882 1.00 92.88 84 PRO A C 1
ATOM 687 O O . PRO A 1 84 ? 11.757 -6.716 -15.495 1.00 92.88 84 PRO A O 1
ATOM 690 N N . SER A 1 85 ? 11.873 -4.603 -16.258 1.00 89.12 85 SER A N 1
ATOM 691 C CA . SER A 1 85 ? 13.334 -4.462 -16.224 1.00 89.12 85 SER A CA 1
ATOM 692 C C . SER A 1 85 ? 13.847 -3.878 -14.907 1.00 89.12 85 SER A C 1
ATOM 694 O O . SER A 1 85 ? 15.057 -3.858 -14.680 1.00 89.12 85 SER A O 1
ATOM 696 N N . GLN A 1 86 ? 12.955 -3.383 -14.038 1.00 87.56 86 GLN A N 1
ATOM 697 C CA . GLN A 1 86 ? 13.373 -2.704 -12.816 1.00 87.56 86 GLN A CA 1
ATOM 698 C C . GLN A 1 86 ? 14.123 -3.645 -11.858 1.00 87.56 86 GLN A C 1
ATOM 700 O O . GLN A 1 86 ? 13.757 -4.816 -11.716 1.00 87.56 86 GLN A O 1
ATOM 705 N N . PRO A 1 87 ? 15.124 -3.128 -11.124 1.00 86.12 87 PRO A N 1
ATOM 706 C CA . PRO A 1 87 ? 15.851 -3.919 -10.144 1.00 86.12 87 PRO A CA 1
ATOM 707 C C . PRO A 1 87 ? 14.943 -4.421 -9.011 1.00 86.12 87 PRO A C 1
ATOM 709 O O . PRO A 1 87 ? 14.297 -3.637 -8.316 1.00 86.12 87 PRO A O 1
ATOM 712 N N . ILE A 1 88 ? 14.957 -5.732 -8.758 1.00 87.44 88 ILE A N 1
ATOM 713 C CA . ILE A 1 88 ? 14.199 -6.357 -7.658 1.00 87.44 88 ILE A CA 1
ATOM 714 C C . ILE A 1 88 ? 14.928 -6.317 -6.306 1.00 87.44 88 ILE A C 1
ATOM 716 O O . ILE A 1 88 ? 14.353 -6.689 -5.291 1.00 87.44 88 ILE A O 1
ATOM 720 N N . GLY A 1 89 ? 16.175 -5.831 -6.259 1.00 80.56 89 GLY A N 1
ATOM 721 C CA . GLY A 1 89 ? 16.995 -5.782 -5.037 1.00 80.56 89 GLY A CA 1
ATOM 722 C C . GLY A 1 89 ? 16.456 -4.867 -3.928 1.00 80.56 89 GLY A C 1
ATOM 723 O O . GLY A 1 89 ? 16.947 -4.916 -2.805 1.00 80.56 89 GLY A O 1
ATOM 724 N N . ILE A 1 90 ? 15.441 -4.051 -4.226 1.00 84.25 90 ILE A N 1
ATOM 725 C CA . ILE A 1 90 ? 14.715 -3.244 -3.234 1.00 84.25 90 ILE A CA 1
ATOM 726 C C . ILE A 1 90 ? 13.640 -4.018 -2.473 1.00 84.25 90 ILE A C 1
ATOM 728 O O . ILE A 1 90 ? 13.139 -3.533 -1.456 1.00 84.25 90 ILE A O 1
ATOM 732 N N . LEU A 1 91 ? 13.222 -5.168 -3.001 1.00 88.50 91 LEU A N 1
ATOM 733 C CA . LEU A 1 91 ? 12.127 -5.938 -2.441 1.00 88.50 91 LEU A CA 1
ATOM 734 C C . LEU A 1 91 ? 12.566 -6.598 -1.139 1.00 88.50 91 LEU A C 1
ATOM 736 O O . LEU A 1 91 ? 13.725 -6.968 -0.946 1.00 88.50 91 LEU A O 1
ATOM 740 N N . LYS A 1 92 ? 11.620 -6.744 -0.217 1.00 88.19 92 LYS A N 1
ATOM 741 C CA . LYS A 1 92 ? 11.850 -7.422 1.055 1.00 88.19 92 LYS A CA 1
ATOM 742 C C . LYS A 1 92 ? 11.428 -8.878 0.945 1.00 88.19 92 LYS A C 1
ATOM 744 O O . LYS A 1 92 ? 10.492 -9.192 0.207 1.00 88.19 92 LYS A O 1
ATOM 749 N N . PRO A 1 93 ? 12.067 -9.786 1.704 1.00 91.12 93 PRO A N 1
ATOM 750 C CA . PRO A 1 93 ? 11.657 -11.180 1.738 1.00 91.12 93 PRO A CA 1
ATOM 751 C C . PRO A 1 93 ? 10.162 -11.300 2.033 1.00 91.12 93 PRO A C 1
ATOM 753 O O . PRO A 1 93 ? 9.679 -10.873 3.083 1.00 91.12 93 PRO A O 1
ATOM 756 N N . GLY A 1 94 ? 9.435 -11.895 1.097 1.00 91.94 94 GLY A N 1
ATOM 757 C CA . GLY A 1 94 ? 7.993 -12.050 1.170 1.00 91.94 94 GLY A CA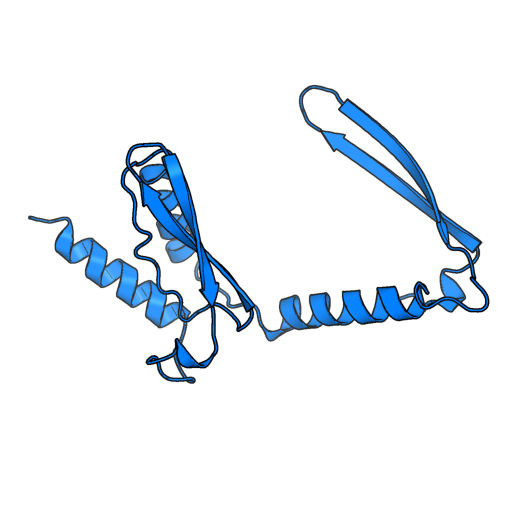 1
ATOM 758 C C . GLY A 1 94 ? 7.171 -11.122 0.286 1.00 91.94 94 GLY A C 1
ATOM 759 O O . GLY A 1 94 ? 5.990 -11.423 0.098 1.00 91.94 94 GLY A O 1
ATOM 760 N N . ASP A 1 95 ? 7.768 -10.071 -0.274 1.00 93.75 95 ASP A N 1
ATOM 761 C CA . ASP A 1 95 ? 7.092 -9.181 -1.212 1.00 93.75 95 ASP A CA 1
ATOM 762 C C . ASP A 1 95 ? 6.715 -9.942 -2.486 1.00 93.75 95 ASP A C 1
ATOM 764 O O . ASP A 1 95 ? 7.485 -10.752 -3.003 1.00 93.75 95 ASP A O 1
ATOM 768 N N . ILE A 1 96 ? 5.505 -9.692 -2.985 1.00 96.06 96 ILE A N 1
ATOM 769 C CA . ILE A 1 96 ? 5.011 -10.266 -4.237 1.00 96.06 96 ILE A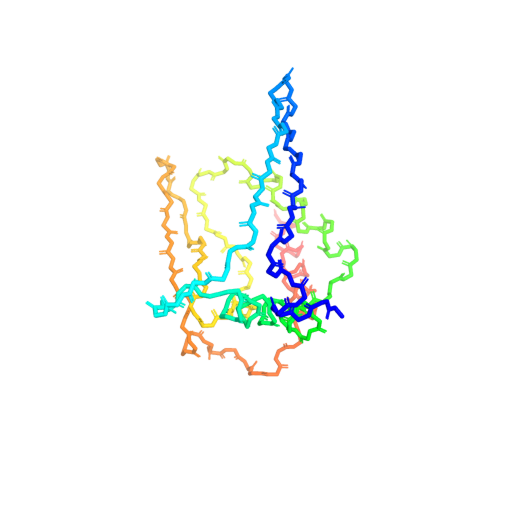 CA 1
ATOM 770 C C . ILE A 1 96 ? 5.150 -9.204 -5.322 1.00 96.06 96 ILE A C 1
ATOM 772 O O . ILE A 1 96 ? 4.643 -8.093 -5.165 1.00 96.06 96 ILE A O 1
ATOM 776 N N . TYR A 1 97 ? 5.801 -9.551 -6.426 1.00 95.62 97 TYR A N 1
ATOM 777 C CA . TYR A 1 97 ? 6.071 -8.633 -7.529 1.00 95.62 97 TYR A CA 1
ATOM 778 C C . TYR A 1 97 ? 5.653 -9.229 -8.874 1.00 95.62 97 TYR A C 1
ATOM 780 O O . TYR A 1 97 ? 5.487 -10.441 -9.021 1.00 95.62 97 TYR A O 1
ATOM 788 N N . LEU A 1 98 ? 5.427 -8.356 -9.858 1.00 96.12 98 LEU A N 1
ATOM 789 C CA . LEU A 1 98 ? 5.102 -8.758 -11.224 1.00 96.12 98 LEU A CA 1
ATOM 790 C C . LEU A 1 98 ? 6.370 -9.282 -11.908 1.00 96.12 98 LEU A C 1
ATOM 792 O O . LEU A 1 98 ? 7.330 -8.535 -12.049 1.00 96.12 98 LEU A O 1
ATOM 796 N N . LYS A 1 99 ? 6.353 -10.534 -12.366 1.00 96.38 99 LYS A N 1
ATOM 797 C CA . LYS A 1 99 ? 7.451 -11.141 -13.128 1.00 96.38 99 LYS A CA 1
ATOM 798 C C . LYS A 1 99 ? 7.315 -10.906 -14.626 1.00 96.38 99 LYS A C 1
ATOM 800 O O . 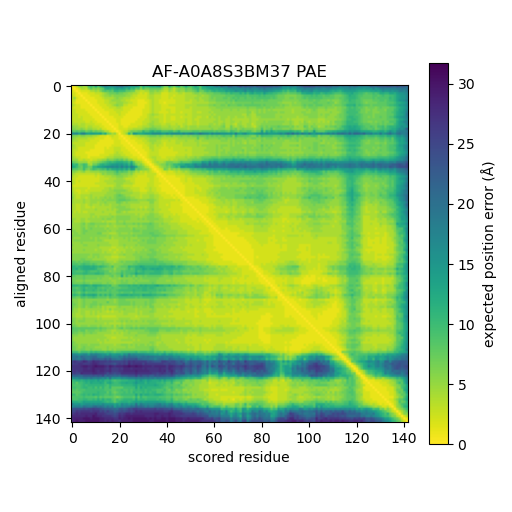LYS A 1 99 ? 8.298 -10.640 -15.303 1.00 96.38 99 LYS A O 1
ATOM 805 N N . SER A 1 100 ? 6.113 -11.085 -15.168 1.00 97.31 100 SER A N 1
ATOM 806 C CA . SER A 1 100 ? 5.857 -10.900 -16.600 1.00 97.31 100 SER A CA 1
ATOM 807 C C . SER A 1 100 ? 4.368 -10.796 -16.909 1.00 97.31 100 SER A C 1
ATOM 809 O O . SER A 1 100 ? 3.512 -11.182 -16.108 1.00 97.31 100 SER A O 1
ATOM 811 N N . ILE A 1 101 ? 4.072 -10.285 -18.098 1.00 98.00 101 ILE A N 1
ATOM 812 C CA . ILE A 1 101 ? 2.762 -10.294 -18.731 1.00 98.00 101 ILE A CA 1
ATOM 813 C C . ILE A 1 101 ? 2.933 -10.910 -20.114 1.00 98.00 101 ILE A C 1
ATOM 815 O O . ILE A 1 101 ? 3.786 -10.482 -20.891 1.00 98.00 101 ILE A O 1
ATOM 819 N N . ASP A 1 102 ? 2.130 -11.913 -20.442 1.00 97.44 102 ASP A N 1
ATOM 820 C CA . ASP A 1 102 ? 2.167 -12.484 -21.785 1.00 97.44 102 ASP A CA 1
ATOM 821 C C . ASP A 1 102 ? 1.252 -11.757 -22.779 1.00 97.44 102 ASP A C 1
ATOM 823 O O . ASP A 1 102 ? 0.481 -10.865 -22.432 1.00 97.44 102 ASP A O 1
ATOM 827 N N . LYS A 1 103 ? 1.309 -12.185 -24.045 1.00 97.31 103 LYS A N 1
ATOM 828 C CA . LYS A 1 103 ? 0.486 -11.655 -25.145 1.00 97.31 103 LYS A CA 1
ATOM 829 C C . LYS A 1 103 ? -1.033 -11.720 -24.906 1.00 97.31 103 LYS A C 1
ATOM 831 O O . LYS A 1 103 ? -1.781 -10.995 -25.550 1.00 97.31 103 LYS A O 1
ATOM 836 N N . ASN A 1 104 ? -1.493 -12.576 -23.993 1.00 97.06 104 ASN A N 1
ATOM 837 C CA . ASN A 1 104 ? -2.904 -12.736 -23.644 1.00 97.06 104 ASN A CA 1
ATOM 838 C C . ASN A 1 104 ? -3.262 -11.953 -22.370 1.00 97.06 104 ASN A C 1
ATOM 840 O O . ASN A 1 104 ? -4.295 -12.222 -21.761 1.00 97.06 104 ASN A O 1
ATOM 844 N N . HIS A 1 105 ? -2.410 -11.012 -21.953 1.00 96.56 105 HIS A N 1
ATOM 845 C CA . HIS A 1 105 ? -2.578 -10.196 -20.752 1.00 96.56 105 HIS A CA 1
ATOM 846 C C . HIS A 1 105 ? -2.582 -11.001 -19.440 1.00 96.56 105 HIS A C 1
ATOM 848 O O . HIS A 1 105 ? -2.986 -10.484 -18.393 1.00 96.56 105 HIS A O 1
ATOM 854 N N . ARG A 1 106 ? -2.110 -12.257 -19.447 1.00 97.81 106 ARG A N 1
ATOM 855 C CA . ARG A 1 106 ? -1.975 -13.047 -18.216 1.00 97.81 106 ARG A CA 1
ATOM 856 C C . ARG A 1 106 ? -0.750 -12.552 -17.460 1.00 97.81 106 ARG A C 1
ATOM 858 O O . ARG A 1 106 ? 0.336 -12.467 -18.029 1.00 97.81 106 ARG A O 1
ATOM 865 N N . ARG A 1 107 ? -0.937 -12.217 -16.184 1.00 97.81 107 ARG A N 1
ATOM 866 C CA . ARG A 1 107 ? 0.112 -11.696 -15.301 1.00 97.81 107 ARG A CA 1
ATOM 867 C C . ARG A 1 107 ? 0.682 -12.818 -14.446 1.00 97.81 107 ARG A C 1
ATOM 869 O O . ARG A 1 107 ? -0.069 -13.532 -13.785 1.00 97.81 107 ARG A O 1
ATOM 876 N N . PHE A 1 108 ? 2.000 -12.931 -14.435 1.00 98.00 108 PHE A N 1
ATOM 877 C CA . PHE A 1 108 ? 2.739 -13.893 -13.627 1.00 98.00 108 PHE A CA 1
ATOM 878 C C . PHE A 1 108 ? 3.450 -13.148 -12.505 1.00 98.00 108 PHE A C 1
ATOM 880 O O . PHE A 1 108 ? 4.098 -12.130 -12.750 1.00 98.00 108 PHE A O 1
ATOM 887 N N . TYR A 1 109 ? 3.325 -13.654 -11.283 1.00 97.69 109 TYR A N 1
ATOM 888 C CA . TYR A 1 109 ? 3.875 -13.038 -10.080 1.00 97.69 109 TYR A CA 1
ATOM 889 C C . TYR A 1 109 ? 4.820 -14.003 -9.379 1.00 97.69 109 TYR A C 1
ATOM 891 O O . TYR A 1 109 ? 4.586 -15.211 -9.390 1.00 97.69 109 TYR A O 1
ATOM 899 N N . GLU A 1 110 ? 5.841 -13.459 -8.730 1.00 96.19 110 GLU A N 1
ATOM 900 C CA . GLU A 1 110 ? 6.738 -14.216 -7.863 1.00 96.19 110 GLU A CA 1
ATOM 901 C C . GLU A 1 110 ? 6.853 -13.564 -6.495 1.00 96.19 110 GLU A C 1
ATOM 903 O O . GLU A 1 110 ? 6.531 -12.390 -6.303 1.00 96.19 110 GLU A O 1
ATOM 908 N N . LYS A 1 111 ? 7.268 -14.377 -5.527 1.00 95.31 111 LYS A N 1
ATOM 909 C CA . LYS A 1 111 ? 7.571 -13.940 -4.175 1.00 95.31 111 LYS A CA 1
ATOM 910 C C . LYS A 1 111 ? 9.077 -13.757 -4.081 1.00 95.31 111 LYS A C 1
ATOM 912 O O . LYS A 1 111 ? 9.811 -14.655 -4.463 1.00 95.31 111 LYS A O 1
ATOM 917 N N . PHE A 1 112 ? 9.520 -12.619 -3.573 1.00 93.25 112 PHE A N 1
ATOM 918 C CA . PHE A 1 112 ? 10.934 -12.357 -3.365 1.00 93.25 112 PHE A CA 1
ATOM 919 C C . PHE A 1 112 ? 11.453 -13.146 -2.155 1.00 93.25 112 PHE A C 1
ATOM 921 O O . PHE A 1 112 ? 10.870 -13.088 -1.063 1.00 93.25 112 PHE A O 1
ATOM 928 N N . HIS A 1 113 ? 12.550 -13.875 -2.339 1.00 89.69 113 HIS A N 1
ATOM 929 C CA . HIS A 1 113 ? 13.249 -14.632 -1.307 1.00 89.69 113 HIS A CA 1
ATOM 930 C C . HIS A 1 113 ? 14.601 -13.982 -0.983 1.00 89.69 113 HIS A C 1
ATOM 932 O O . HIS A 1 113 ? 15.253 -13.398 -1.837 1.00 89.69 113 HIS A O 1
ATOM 938 N N . ALA A 1 114 ? 15.056 -14.092 0.270 1.00 75.06 114 ALA A N 1
ATOM 939 C CA . ALA A 1 114 ? 16.330 -13.500 0.700 1.00 75.06 114 ALA A CA 1
ATOM 940 C C . ALA A 1 114 ? 17.562 -14.101 -0.010 1.00 75.06 114 ALA A C 1
ATOM 942 O O . ALA A 1 114 ? 18.626 -13.486 -0.018 1.00 75.06 114 ALA A O 1
ATOM 943 N N . ASP A 1 115 ? 17.417 -15.283 -0.607 1.00 70.81 115 ASP A N 1
ATOM 944 C CA . ASP A 1 115 ? 18.475 -15.943 -1.373 1.00 70.81 115 ASP A CA 1
ATOM 945 C C . ASP A 1 115 ? 18.497 -15.480 -2.843 1.00 70.81 115 ASP A C 1
ATOM 947 O O . ASP A 1 115 ? 19.497 -15.680 -3.528 1.00 70.81 115 ASP A O 1
ATOM 951 N N . ASP A 1 116 ? 17.448 -14.783 -3.309 1.00 61.12 116 ASP A N 1
ATOM 952 C CA . ASP A 1 116 ? 17.393 -14.180 -4.653 1.00 61.12 116 ASP A CA 1
ATOM 953 C C . ASP A 1 116 ? 18.362 -12.990 -4.778 1.00 61.12 116 ASP A C 1
ATOM 955 O O . ASP A 1 116 ? 18.677 -12.524 -5.875 1.00 61.12 116 ASP A O 1
ATOM 959 N N . THR A 1 117 ? 18.886 -12.500 -3.649 1.00 58.00 117 THR A N 1
ATOM 960 C CA . THR A 1 117 ? 19.984 -11.534 -3.613 1.00 58.00 117 THR A CA 1
ATOM 961 C C . THR A 1 117 ? 21.321 -12.210 -3.939 1.00 58.00 117 THR A C 1
ATOM 963 O O . THR A 1 117 ? 22.115 -12.519 -3.054 1.00 58.00 117 THR A O 1
ATOM 966 N N . SER A 1 118 ? 21.641 -12.324 -5.232 1.00 52.81 118 SER A N 1
ATOM 967 C CA . SER A 1 118 ? 23.046 -12.296 -5.684 1.00 52.81 118 SER A CA 1
ATOM 968 C C . SER A 1 118 ? 23.666 -10.890 -5.558 1.00 52.81 118 SER A C 1
ATOM 970 O O . SER A 1 118 ? 24.856 -10.703 -5.804 1.00 52.81 118 SER A O 1
ATOM 972 N N . MET A 1 119 ? 22.864 -9.897 -5.155 1.00 51.44 119 MET A N 1
ATOM 973 C CA . MET A 1 119 ? 23.237 -8.494 -5.004 1.00 51.44 119 MET A CA 1
ATOM 974 C C . MET A 1 119 ? 23.565 -8.151 -3.546 1.00 51.44 119 MET A C 1
ATOM 976 O O . MET A 1 119 ? 22.884 -8.555 -2.604 1.00 51.44 119 MET A O 1
ATOM 980 N N . ASN A 1 120 ? 24.661 -7.416 -3.383 1.00 49.78 120 ASN A N 1
ATOM 981 C CA . ASN A 1 120 ? 25.326 -7.107 -2.123 1.00 49.78 120 ASN A CA 1
ATOM 982 C C . ASN A 1 120 ? 24.364 -6.436 -1.118 1.00 49.78 120 ASN A C 1
ATOM 984 O O . ASN A 1 120 ? 23.684 -5.469 -1.460 1.00 49.78 120 ASN A O 1
ATOM 988 N N . LYS A 1 121 ? 24.342 -6.883 0.147 1.00 53.38 121 LYS A N 1
ATOM 989 C CA . LYS A 1 121 ? 23.487 -6.322 1.224 1.00 53.38 121 LYS A CA 1
ATOM 990 C C . LYS A 1 121 ? 23.763 -4.836 1.542 1.00 53.38 121 LYS A C 1
ATOM 992 O O . LYS A 1 121 ? 23.062 -4.254 2.361 1.00 53.38 121 LYS A O 1
ATOM 997 N N . ASN A 1 122 ? 24.757 -4.241 0.880 1.00 55.41 122 ASN A N 1
ATOM 998 C CA . ASN A 1 122 ? 25.173 -2.839 0.950 1.00 55.41 122 ASN A CA 1
ATOM 999 C C . ASN A 1 122 ? 24.810 -2.026 -0.311 1.00 55.41 122 ASN A C 1
ATOM 1001 O O . ASN A 1 122 ? 25.443 -1.011 -0.588 1.00 55.41 122 ASN A O 1
ATOM 1005 N N . THR A 1 123 ? 23.842 -2.475 -1.115 1.00 64.56 123 THR A N 1
ATOM 1006 C CA . THR A 1 123 ? 23.482 -1.768 -2.353 1.00 64.56 123 THR A CA 1
ATOM 1007 C C . THR A 1 123 ? 22.788 -0.443 -2.031 1.00 64.56 123 THR A C 1
ATOM 1009 O O . THR A 1 123 ? 21.685 -0.426 -1.485 1.00 64.56 123 THR A O 1
ATOM 1012 N N . ASP A 1 124 ? 23.434 0.667 -2.386 1.00 81.50 124 ASP A N 1
ATOM 1013 C CA . ASP A 1 124 ? 22.829 1.998 -2.390 1.00 81.50 124 ASP A CA 1
ATOM 1014 C C . ASP A 1 124 ? 21.735 2.028 -3.472 1.00 81.50 124 ASP A C 1
ATOM 1016 O O . ASP A 1 124 ? 22.000 2.004 -4.674 1.00 81.50 124 ASP A O 1
ATOM 1020 N N . ILE A 1 125 ? 20.477 1.983 -3.037 1.00 81.62 125 ILE A N 1
ATOM 1021 C CA . ILE A 1 125 ? 19.316 1.865 -3.922 1.00 81.62 125 ILE A CA 1
ATOM 1022 C C . ILE A 1 125 ? 19.123 3.094 -4.830 1.00 81.62 125 ILE A C 1
ATOM 1024 O O . ILE A 1 125 ? 18.849 2.901 -6.017 1.00 81.62 125 ILE A O 1
ATOM 1028 N N . PRO A 1 126 ? 19.276 4.344 -4.353 1.00 83.62 126 PRO A N 1
ATOM 1029 C CA . PRO A 1 126 ? 19.374 5.505 -5.236 1.00 83.62 126 PRO A CA 1
ATOM 1030 C C . PRO A 1 126 ? 20.422 5.346 -6.346 1.00 83.62 126 PRO A C 1
ATOM 1032 O O . PRO A 1 126 ? 20.133 5.648 -7.508 1.00 83.62 126 PRO A O 1
ATOM 1035 N N . GLN A 1 127 ? 21.610 4.819 -6.030 1.00 84.56 127 GLN A N 1
ATOM 1036 C CA . GLN A 1 127 ? 22.637 4.550 -7.045 1.00 84.56 127 GLN A CA 1
ATOM 1037 C C . GLN A 1 127 ? 22.212 3.440 -8.011 1.00 84.56 127 GLN A C 1
ATOM 1039 O O . GLN A 1 127 ? 22.399 3.584 -9.216 1.00 84.56 127 GLN A O 1
ATOM 1044 N N . LEU A 1 128 ? 21.575 2.377 -7.514 1.00 86.25 128 LEU A N 1
ATOM 1045 C CA . LEU A 1 128 ? 21.044 1.287 -8.337 1.00 86.25 128 LEU A CA 1
ATOM 1046 C C . LEU A 1 128 ? 20.052 1.799 -9.393 1.00 86.25 128 LEU A C 1
ATOM 1048 O O . LEU A 1 128 ? 20.146 1.420 -10.558 1.00 86.25 128 LEU A O 1
ATOM 1052 N N . TYR A 1 129 ? 19.128 2.686 -9.011 1.00 85.44 129 TYR A N 1
ATOM 1053 C CA . TYR A 1 129 ? 18.186 3.293 -9.958 1.00 85.44 129 TYR A CA 1
ATOM 1054 C C . TYR A 1 129 ? 18.850 4.306 -10.888 1.00 85.44 129 TYR A C 1
ATOM 1056 O O . TYR A 1 129 ? 18.494 4.383 -12.063 1.00 85.44 129 TYR A O 1
ATOM 1064 N N . THR A 1 130 ? 19.837 5.052 -10.394 1.00 86.06 130 THR A N 1
ATOM 1065 C CA . THR A 1 130 ? 20.632 5.952 -11.238 1.00 86.06 130 THR A CA 1
ATOM 1066 C C . THR A 1 130 ? 21.345 5.165 -12.339 1.00 86.06 130 THR A C 1
ATOM 1068 O O . THR A 1 130 ? 21.234 5.530 -13.508 1.00 86.06 130 THR A O 1
ATOM 1071 N N . GLN A 1 131 ? 21.992 4.050 -11.987 1.00 86.81 131 GLN A N 1
ATOM 1072 C CA . GLN A 1 131 ? 22.662 3.165 -12.937 1.00 86.81 131 GLN A CA 1
ATOM 1073 C C . GLN A 1 131 ? 21.667 2.522 -13.906 1.00 86.81 131 GLN A C 1
ATOM 1075 O O . GLN A 1 131 ? 21.879 2.563 -15.114 1.00 86.81 131 GLN A O 1
ATOM 1080 N N . TYR A 1 132 ? 20.544 2.005 -13.394 1.00 88.50 132 TYR A N 1
ATOM 1081 C CA . TYR A 1 132 ? 19.473 1.442 -14.217 1.00 88.50 132 TYR A CA 1
ATOM 1082 C C . TYR A 1 132 ? 19.062 2.411 -15.335 1.00 88.50 132 TYR A C 1
ATOM 1084 O O . TYR A 1 132 ? 19.066 2.035 -16.506 1.00 88.50 132 TYR A O 1
ATOM 1092 N N . PHE A 1 133 ? 18.782 3.675 -15.009 1.00 86.62 133 PHE A N 1
ATOM 1093 C CA . PHE A 1 133 ? 18.402 4.655 -16.026 1.00 86.62 133 PHE A CA 1
ATOM 1094 C C . PHE A 1 133 ? 19.555 5.059 -16.950 1.00 86.62 133 PHE A C 1
ATOM 1096 O O . PHE A 1 133 ? 19.298 5.342 -18.117 1.00 86.62 133 PHE A O 1
ATOM 1103 N N . GLN A 1 134 ? 20.803 5.082 -16.475 1.00 85.56 134 GLN A N 1
ATOM 1104 C CA . GLN A 1 134 ? 21.965 5.327 -17.338 1.00 85.56 134 GLN A CA 1
ATOM 1105 C C . GLN A 1 134 ? 22.108 4.226 -18.400 1.00 85.56 134 GLN A C 1
ATOM 1107 O O . GLN A 1 134 ? 22.203 4.534 -19.588 1.00 85.56 134 GLN A O 1
ATOM 1112 N N . ASP A 1 135 ? 22.017 2.957 -18.000 1.00 83.75 135 ASP A N 1
ATOM 1113 C CA . ASP A 1 135 ? 22.137 1.809 -18.908 1.00 83.75 135 ASP A CA 1
ATOM 1114 C C . ASP A 1 135 ? 20.991 1.770 -19.936 1.00 83.75 135 ASP A C 1
ATOM 1116 O O . ASP A 1 135 ? 21.197 1.467 -21.114 1.00 83.75 135 ASP A O 1
ATOM 1120 N N . HIS A 1 136 ? 19.775 2.129 -19.515 1.00 75.12 136 HIS A N 1
ATOM 1121 C CA . HIS A 1 136 ? 18.593 2.125 -20.383 1.00 75.12 136 HIS A CA 1
ATOM 1122 C C . HIS A 1 136 ? 18.496 3.364 -21.294 1.00 75.12 136 HIS A C 1
ATOM 1124 O O . HIS A 1 136 ? 17.802 3.310 -22.308 1.00 75.12 136 HIS A O 1
ATOM 1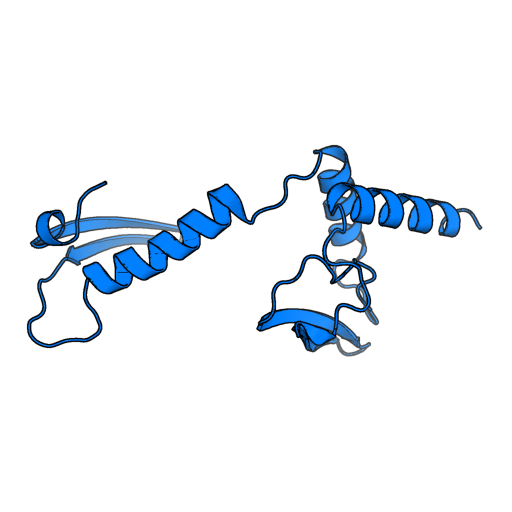130 N N . GLN A 1 137 ? 19.213 4.458 -21.003 1.00 61.25 137 GLN A N 1
ATOM 1131 C CA . GLN A 1 137 ? 19.342 5.593 -21.930 1.00 61.25 137 GLN A CA 1
ATOM 1132 C C . GLN A 1 137 ? 20.339 5.319 -23.067 1.00 61.25 137 GLN A C 1
ATOM 1134 O O . GLN A 1 137 ? 20.118 5.769 -24.193 1.00 61.25 137 GLN A O 1
ATOM 1139 N N . ILE A 1 138 ? 21.398 4.545 -22.809 1.00 52.19 138 ILE A N 1
ATOM 1140 C CA . ILE A 1 138 ? 22.416 4.204 -23.819 1.00 52.19 138 ILE A CA 1
ATOM 1141 C C . ILE A 1 138 ? 21.840 3.257 -24.886 1.00 52.19 138 ILE A C 1
ATOM 1143 O O . ILE A 1 138 ? 22.114 3.422 -26.072 1.00 52.19 138 ILE A O 1
ATOM 1147 N N . ASN A 1 139 ? 20.963 2.330 -24.493 1.00 48.59 139 ASN A N 1
ATOM 1148 C CA . ASN A 1 139 ? 20.367 1.341 -25.401 1.00 48.59 139 ASN A CA 1
ATOM 1149 C C . ASN A 1 139 ? 19.182 1.865 -26.239 1.00 48.59 139 ASN A C 1
ATOM 1151 O O . ASN A 1 139 ? 18.690 1.150 -27.106 1.00 48.59 139 ASN A O 1
ATOM 1155 N N . GLY A 1 140 ? 18.708 3.092 -25.993 1.00 43.78 140 GLY A N 1
ATOM 1156 C CA . GLY A 1 140 ? 17.630 3.732 -26.763 1.00 43.78 140 GLY A CA 1
ATOM 1157 C C . GLY A 1 140 ? 18.106 4.636 -27.909 1.00 43.78 140 GLY A C 1
ATOM 1158 O O . GLY A 1 140 ? 17.281 5.325 -28.504 1.00 43.78 140 GLY A O 1
ATOM 1159 N N . SER A 1 141 ? 19.419 4.676 -28.180 1.00 33.09 141 SER A N 1
ATOM 1160 C CA . SER A 1 141 ? 20.063 5.580 -29.155 1.00 33.09 141 SER A CA 1
ATOM 1161 C C . SER A 1 141 ? 20.636 4.871 -30.399 1.00 33.09 141 SER A C 1
ATOM 1163 O O . SER A 1 141 ? 21.462 5.446 -31.106 1.00 33.09 141 SER A O 1
ATOM 1165 N N . THR A 1 142 ? 20.201 3.641 -30.680 1.00 30.66 142 THR A N 1
ATOM 1166 C CA . THR A 1 142 ? 20.496 2.874 -31.911 1.00 30.66 142 THR A CA 1
ATOM 1167 C C . THR A 1 142 ? 19.207 2.408 -32.550 1.00 30.66 142 THR A C 1
ATOM 1169 O O . THR A 1 142 ? 19.109 2.493 -33.792 1.00 30.66 142 THR A O 1
#

Solvent-accessible surface area (backbone atoms only — not comparable to full-atom values): 8993 Å² total; per-residue (Å²): 128,83,54,51,76,75,40,45,76,39,74,47,80,45,78,49,81,42,88,97,76,57,65,51,76,51,73,47,71,35,72,83,72,83,93,59,89,86,39,63,58,54,52,52,54,56,50,49,53,57,49,48,41,68,78,70,68,61,80,82,68,59,69,69,59,51,51,52,52,51,53,51,52,60,69,52,56,89,53,60,63,37,65,74,82,71,80,67,86,80,62,51,71,67,43,74,46,75,56,35,30,40,79,84,72,52,74,41,71,47,66,41,50,76,78,74,54,89,60,64,98,79,65,58,59,61,57,52,53,52,49,51,53,53,59,58,56,63,72,72,75,123

Secondary structure (DSSP, 8-state):
---HHHHTTPEEEEEEE-TTS-EEEEEEE----SS-S--HHHHHHHHHHHHHIIIII-----HHHHHHHHHHHHHTTT-SSB---S-GGGPPTT-EEEEEE-TT--EEEEE--TTS--S-TT--HHHHHHHHHHHHHHTT--